Protein AF-A0A0C3DVF9-F1 (afdb_monomer)

Structure (mmCIF, N/CA/C/O backbone):
data_AF-A0A0C3DVF9-F1
#
_entry.id   AF-A0A0C3DVF9-F1
#
loop_
_atom_site.group_PDB
_atom_site.id
_atom_site.type_symbol
_atom_site.label_atom_id
_atom_site.label_alt_id
_atom_site.label_comp_id
_atom_site.label_asym_id
_atom_site.label_entity_id
_atom_site.label_seq_id
_atom_site.pdbx_PDB_ins_code
_atom_site.Cartn_x
_atom_site.Cartn_y
_atom_site.Cartn_z
_atom_site.occupancy
_atom_site.B_iso_or_equiv
_atom_site.auth_seq_id
_atom_site.auth_comp_id
_atom_site.auth_asym_id
_atom_site.auth_atom_id
_atom_site.pdbx_PDB_model_num
ATOM 1 N N . MET A 1 1 ? -16.021 24.536 -6.212 1.00 33.84 1 MET A N 1
ATOM 2 C CA . MET A 1 1 ? -15.155 23.398 -6.591 1.00 33.84 1 MET A CA 1
ATOM 3 C C . MET A 1 1 ? -13.898 23.501 -5.733 1.00 33.84 1 MET A C 1
ATOM 5 O O . MET A 1 1 ? -13.001 24.259 -6.070 1.00 33.84 1 MET A O 1
ATOM 9 N N . HIS A 1 2 ? -13.897 22.897 -4.541 1.00 32.94 2 HIS A N 1
ATOM 10 C CA . HIS A 1 2 ? -12.758 22.992 -3.624 1.00 32.94 2 HIS A CA 1
ATOM 11 C C . HIS A 1 2 ? -11.683 22.007 -4.080 1.00 32.94 2 HIS A C 1
ATOM 13 O O . HIS A 1 2 ? -11.868 20.795 -3.997 1.00 32.94 2 HIS A O 1
ATOM 19 N N . THR A 1 3 ? -10.583 22.532 -4.608 1.00 35.22 3 THR A N 1
ATOM 20 C CA . THR A 1 3 ? -9.353 21.780 -4.831 1.00 35.22 3 THR A CA 1
ATOM 21 C C . THR A 1 3 ? -8.875 21.264 -3.477 1.00 35.22 3 THR A C 1
ATOM 23 O O . THR A 1 3 ? -8.453 22.036 -2.619 1.00 35.22 3 THR A O 1
ATOM 26 N N . LEU A 1 4 ? -8.998 19.953 -3.258 1.00 35.44 4 LEU A N 1
ATOM 27 C CA . LEU A 1 4 ? -8.387 19.276 -2.118 1.00 35.44 4 LEU A CA 1
ATOM 28 C C . LEU A 1 4 ? -6.882 19.538 -2.193 1.00 35.44 4 LEU A C 1
ATOM 30 O O . LEU A 1 4 ? -6.188 18.983 -3.045 1.00 35.44 4 LEU A O 1
ATOM 34 N N . PHE A 1 5 ? -6.405 20.446 -1.344 1.00 34.28 5 PHE A N 1
ATOM 35 C CA . PHE A 1 5 ? -4.991 20.738 -1.180 1.00 34.28 5 PHE A CA 1
ATOM 36 C C . PHE A 1 5 ? -4.302 19.418 -0.852 1.00 34.28 5 PHE A C 1
ATOM 38 O O . PHE A 1 5 ? -4.622 18.803 0.162 1.00 34.28 5 PHE A O 1
ATOM 45 N N . ASN A 1 6 ? -3.435 18.944 -1.748 1.00 41.16 6 ASN A N 1
ATOM 46 C CA . ASN A 1 6 ? -2.710 17.699 -1.558 1.00 41.16 6 ASN A CA 1
ATOM 47 C C . ASN A 1 6 ? -1.816 17.858 -0.311 1.00 41.16 6 ASN A C 1
ATOM 49 O O . ASN A 1 6 ? -0.829 18.590 -0.390 1.00 41.16 6 ASN A O 1
ATOM 53 N N . PRO A 1 7 ? -2.147 17.230 0.835 1.00 36.44 7 PRO A N 1
ATOM 54 C CA . PRO A 1 7 ? -1.471 17.494 2.101 1.00 36.44 7 PRO A CA 1
ATOM 55 C C . PRO A 1 7 ? -0.138 16.742 2.209 1.00 36.44 7 PRO A C 1
ATOM 57 O O . PRO A 1 7 ? 0.520 16.793 3.246 1.00 36.44 7 PRO A O 1
ATOM 60 N N . TRP A 1 8 ? 0.269 16.025 1.156 1.00 43.28 8 TRP A N 1
ATOM 61 C CA . TRP A 1 8 ? 1.577 15.397 1.109 1.00 43.28 8 TRP A CA 1
ATOM 62 C C . TRP A 1 8 ? 2.664 16.481 1.010 1.00 43.28 8 TRP A C 1
ATOM 64 O O . TRP A 1 8 ? 2.536 17.388 0.177 1.00 43.28 8 TRP A O 1
ATOM 74 N N . PRO A 1 9 ? 3.784 16.376 1.761 1.00 36.78 9 PRO A N 1
ATOM 75 C CA . PRO A 1 9 ? 5.008 17.015 1.304 1.00 36.78 9 PRO A CA 1
ATOM 76 C C . PRO A 1 9 ? 5.186 16.528 -0.125 1.00 36.78 9 PRO A C 1
ATOM 78 O O . PRO A 1 9 ? 5.069 15.322 -0.346 1.00 36.78 9 PRO A O 1
ATOM 81 N N . LYS A 1 10 ? 5.363 17.438 -1.094 1.00 46.44 10 LYS A N 1
ATOM 82 C CA . LYS A 1 10 ? 5.686 17.058 -2.474 1.00 46.44 10 LYS A CA 1
ATOM 83 C C . LYS A 1 10 ? 6.816 16.054 -2.348 1.00 46.44 10 LYS A C 1
ATOM 85 O O . LYS A 1 10 ? 7.930 16.454 -2.016 1.00 46.44 10 LYS A O 1
ATOM 90 N N . MET A 1 11 ? 6.509 14.767 -2.489 1.00 43.28 11 MET A N 1
ATOM 91 C CA . MET A 1 11 ? 7.513 13.733 -2.457 1.00 43.28 11 MET A CA 1
ATOM 92 C C . MET A 1 11 ? 8.245 14.024 -3.752 1.00 43.28 11 MET A C 1
ATOM 94 O O . MET A 1 11 ? 7.761 13.712 -4.839 1.00 43.28 11 MET A O 1
ATOM 98 N N . LYS A 1 12 ? 9.309 14.825 -3.642 1.00 53.69 12 LYS A N 1
ATOM 99 C CA . LYS A 1 12 ? 10.295 14.988 -4.687 1.00 53.69 12 LYS A CA 1
ATOM 100 C C . LYS A 1 12 ? 10.855 13.588 -4.777 1.00 53.69 12 LYS A C 1
ATOM 102 O O . LYS A 1 12 ? 11.733 13.235 -3.999 1.00 53.69 12 LYS A O 1
ATOM 107 N N . ILE A 1 13 ? 10.216 12.749 -5.592 1.00 59.66 13 ILE A N 1
ATOM 108 C CA . ILE A 1 13 ? 10.853 11.529 -6.032 1.00 59.66 13 ILE A CA 1
ATOM 109 C C . ILE A 1 13 ? 12.166 12.041 -6.592 1.00 59.66 13 ILE A C 1
ATOM 111 O O . ILE A 1 13 ? 12.159 12.914 -7.465 1.00 59.66 13 ILE A O 1
ATOM 115 N N . ASP A 1 14 ? 13.247 11.650 -5.931 1.00 67.81 14 ASP A N 1
ATOM 116 C CA . ASP A 1 14 ? 14.550 12.204 -6.217 1.00 67.81 14 ASP A CA 1
ATOM 117 C C . ASP A 1 14 ? 14.834 11.921 -7.691 1.00 67.81 14 ASP A C 1
ATOM 119 O O . ASP A 1 14 ? 14.781 10.768 -8.133 1.00 67.81 14 ASP A O 1
ATOM 123 N N . ALA A 1 15 ? 15.008 12.990 -8.467 1.00 67.75 15 ALA A N 1
ATOM 124 C CA . ALA A 1 15 ? 15.222 12.874 -9.899 1.00 67.75 15 ALA A CA 1
ATOM 125 C C . ALA A 1 15 ? 16.471 12.026 -10.173 1.00 67.75 15 ALA A C 1
ATOM 127 O O . ALA A 1 15 ? 16.494 11.285 -11.156 1.00 67.75 15 ALA A O 1
ATOM 128 N N . ASP A 1 16 ? 17.443 12.065 -9.259 1.00 74.25 16 ASP A N 1
ATOM 129 C CA . ASP A 1 16 ? 18.659 11.268 -9.329 1.00 74.25 16 ASP A CA 1
ATOM 130 C C . ASP A 1 16 ? 18.353 9.784 -9.081 1.00 74.25 16 ASP A C 1
ATOM 132 O O . ASP A 1 16 ? 18.758 8.931 -9.867 1.00 74.25 16 ASP A O 1
ATOM 136 N N . LEU A 1 17 ? 17.509 9.458 -8.094 1.00 75.19 17 LEU A N 1
ATOM 137 C CA . LEU A 1 17 ? 17.087 8.075 -7.831 1.00 75.19 17 LEU A CA 1
ATOM 138 C C . LEU A 1 17 ? 16.278 7.471 -8.996 1.00 75.19 17 LEU A C 1
ATOM 140 O O . LEU A 1 17 ? 16.424 6.287 -9.319 1.00 75.19 17 LEU A O 1
ATOM 144 N N . LEU A 1 18 ? 15.420 8.271 -9.642 1.00 75.38 18 LEU A N 1
ATOM 145 C CA . LEU A 1 18 ? 14.694 7.856 -10.849 1.00 75.38 18 LEU A CA 1
ATOM 146 C C . LEU A 1 18 ? 15.644 7.633 -12.022 1.00 75.38 18 LEU A C 1
ATOM 148 O O . LEU A 1 18 ? 15.513 6.634 -12.734 1.00 75.38 18 LEU A O 1
ATOM 152 N N . ALA A 1 19 ? 16.597 8.546 -12.212 1.00 75.00 19 ALA A N 1
ATOM 153 C CA . ALA A 1 19 ? 17.606 8.432 -13.251 1.00 75.00 19 ALA A CA 1
ATOM 154 C C . ALA A 1 19 ? 18.464 7.174 -13.058 1.00 75.00 19 ALA A C 1
ATOM 156 O O . ALA A 1 19 ? 18.667 6.446 -14.026 1.00 75.00 19 ALA A O 1
ATOM 157 N N . ASP A 1 20 ? 18.892 6.873 -11.832 1.00 80.50 20 ASP A N 1
ATOM 158 C CA . ASP A 1 20 ? 19.694 5.690 -11.500 1.00 80.50 20 ASP A CA 1
ATOM 159 C C . ASP A 1 20 ? 18.917 4.383 -11.704 1.00 80.50 20 ASP A C 1
ATOM 161 O O . ASP A 1 20 ? 19.438 3.404 -12.254 1.00 80.50 20 ASP A O 1
ATOM 165 N N . SER A 1 21 ? 17.637 4.372 -11.321 1.00 78.50 21 SER A N 1
ATOM 166 C CA . SER A 1 21 ? 16.751 3.222 -11.532 1.00 78.50 21 SER A CA 1
ATOM 167 C C . SER A 1 21 ? 16.553 2.946 -13.025 1.00 78.50 21 SER A C 1
ATOM 169 O O . SER A 1 21 ? 16.698 1.807 -13.472 1.00 78.50 21 SER A O 1
ATOM 171 N N . LEU A 1 22 ? 16.289 3.990 -13.820 1.0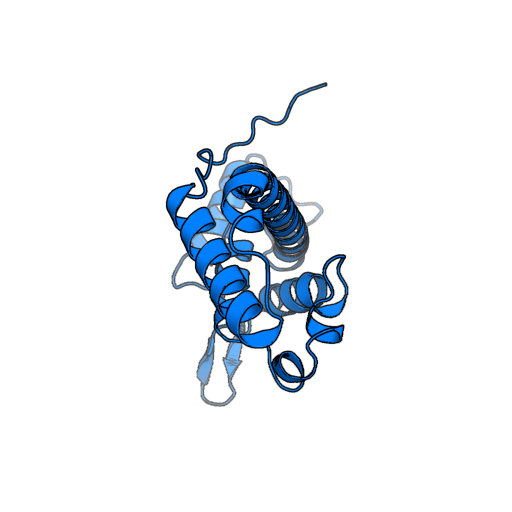0 80.12 22 LEU A N 1
ATOM 172 C CA . LEU A 1 22 ? 16.165 3.867 -15.273 1.00 80.12 22 LEU A CA 1
ATOM 173 C C . LEU A 1 22 ? 17.488 3.479 -15.931 1.00 80.12 22 LEU A C 1
ATOM 175 O O . LEU A 1 22 ? 17.486 2.607 -16.794 1.00 80.12 22 LEU A O 1
ATOM 179 N N . MET A 1 23 ? 18.613 4.058 -15.500 1.00 80.19 23 MET A N 1
ATOM 180 C CA . MET A 1 23 ? 19.946 3.677 -15.972 1.00 80.19 23 MET A CA 1
ATOM 181 C C . MET A 1 23 ? 20.205 2.193 -15.752 1.00 80.19 23 MET A C 1
ATOM 183 O O . MET A 1 23 ? 20.684 1.516 -16.655 1.00 80.19 23 MET A O 1
ATOM 187 N N . THR A 1 24 ? 19.846 1.665 -14.582 1.00 82.00 24 THR A N 1
ATOM 188 C CA . THR A 1 24 ? 20.015 0.242 -14.272 1.00 82.00 24 THR A CA 1
ATOM 189 C C . THR A 1 24 ? 19.214 -0.633 -15.236 1.00 82.00 24 THR A C 1
ATOM 191 O O . THR A 1 24 ? 19.754 -1.589 -15.796 1.00 82.00 24 THR A O 1
ATOM 194 N N . VAL A 1 25 ? 17.944 -0.289 -15.480 1.00 78.75 25 VAL A N 1
ATOM 195 C CA . VAL A 1 25 ? 17.081 -1.021 -16.423 1.00 78.75 25 VAL A CA 1
ATOM 196 C C . VAL A 1 25 ? 17.618 -0.923 -17.850 1.00 78.75 25 VAL A C 1
ATOM 198 O O . VAL A 1 25 ? 17.690 -1.932 -18.548 1.00 78.75 25 VAL A O 1
ATOM 201 N N . VAL A 1 26 ? 18.044 0.265 -18.278 1.00 79.19 26 VAL A N 1
ATOM 202 C CA . VAL A 1 26 ? 18.573 0.514 -19.624 1.00 79.19 26 VAL A CA 1
ATOM 203 C C . VAL A 1 26 ? 19.880 -0.231 -19.837 1.00 79.19 26 VAL A C 1
ATOM 205 O O . VAL A 1 26 ? 20.015 -0.895 -20.852 1.00 79.19 26 VAL A O 1
ATOM 208 N N . VAL A 1 27 ? 20.812 -0.219 -18.881 1.00 79.75 27 VAL A N 1
ATOM 209 C CA . VAL A 1 27 ? 22.064 -0.990 -18.970 1.00 79.75 27 VAL A CA 1
ATOM 210 C C . VAL A 1 27 ? 21.772 -2.484 -19.109 1.00 79.75 27 VAL A C 1
ATOM 212 O O . VAL A 1 27 ? 22.327 -3.134 -19.996 1.00 79.75 27 VAL A O 1
ATOM 215 N N . GLN A 1 28 ? 20.867 -3.028 -18.288 1.00 78.88 28 GLN A N 1
ATOM 216 C CA . GLN A 1 28 ? 20.463 -4.435 -18.381 1.00 78.88 28 GLN A CA 1
ATOM 217 C C . GLN A 1 28 ? 19.796 -4.760 -19.722 1.00 78.88 28 GLN A C 1
ATOM 219 O O . GLN A 1 28 ? 20.019 -5.833 -20.285 1.00 78.88 28 GLN A O 1
ATOM 224 N N . TRP A 1 29 ? 18.988 -3.841 -20.247 1.00 76.50 29 TRP A N 1
ATOM 225 C CA . TRP A 1 29 ? 18.326 -4.002 -21.534 1.00 76.50 29 TRP A CA 1
ATOM 226 C C . TRP A 1 29 ? 19.326 -3.933 -22.688 1.00 76.50 29 TRP A C 1
ATOM 228 O O . TRP A 1 29 ? 19.320 -4.807 -23.550 1.00 76.50 29 TRP A O 1
ATOM 238 N N . THR A 1 30 ? 20.225 -2.951 -22.698 1.00 76.25 30 THR A N 1
ATOM 239 C CA . THR A 1 30 ? 21.259 -2.784 -23.727 1.00 76.25 30 THR A CA 1
ATOM 240 C C . THR A 1 30 ? 22.160 -4.011 -23.805 1.00 76.25 30 THR A C 1
ATOM 242 O O . THR A 1 30 ? 22.441 -4.483 -24.903 1.00 76.25 30 THR A O 1
ATOM 245 N N . GLN A 1 31 ? 22.533 -4.592 -22.658 1.00 77.94 31 GLN A N 1
ATOM 246 C CA . GLN A 1 31 ? 23.301 -5.842 -22.599 1.00 77.94 31 GLN A CA 1
ATOM 247 C C . GLN A 1 31 ? 22.563 -7.042 -23.212 1.00 77.94 31 GLN A C 1
ATOM 249 O O . GLN A 1 31 ? 23.209 -7.968 -23.695 1.00 77.94 31 GLN A O 1
ATOM 254 N N . ARG A 1 32 ? 21.224 -7.048 -23.186 1.00 77.19 32 ARG A N 1
ATOM 255 C CA . ARG A 1 32 ? 20.398 -8.160 -23.685 1.00 77.19 32 ARG A CA 1
ATOM 256 C C . ARG A 1 32 ? 19.908 -7.976 -25.120 1.00 77.19 32 ARG A C 1
ATOM 258 O O . ARG A 1 32 ? 19.758 -8.969 -25.820 1.00 77.19 32 ARG A O 1
ATOM 265 N N . ALA A 1 33 ? 19.621 -6.745 -25.537 1.00 76.44 33 ALA A N 1
ATOM 266 C CA . ALA A 1 33 ? 18.896 -6.456 -26.776 1.00 76.44 33 ALA A CA 1
ATOM 267 C C . ALA A 1 33 ? 19.604 -5.467 -27.720 1.00 76.44 33 ALA A C 1
ATOM 269 O O . ALA A 1 33 ? 19.071 -5.200 -28.791 1.00 76.44 33 ALA A O 1
ATOM 270 N N . GLY A 1 34 ? 20.776 -4.929 -27.354 1.00 71.56 34 GLY A N 1
ATOM 271 C CA . GLY A 1 34 ? 21.587 -4.092 -28.248 1.00 71.56 34 GLY A CA 1
ATOM 272 C C . GLY A 1 34 ? 20.944 -2.749 -28.609 1.00 71.56 34 GLY A C 1
ATOM 273 O O . GLY A 1 34 ? 20.705 -2.472 -29.780 1.00 71.56 34 GLY A O 1
ATOM 274 N N . LEU A 1 35 ? 20.654 -1.912 -27.608 1.00 72.44 35 LEU A N 1
ATOM 275 C CA . LEU A 1 35 ? 20.172 -0.541 -27.828 1.00 72.44 35 LEU A CA 1
ATOM 276 C C . LEU A 1 35 ? 21.282 0.367 -28.378 1.00 72.44 35 LEU A C 1
ATOM 278 O O . LEU A 1 35 ? 22.436 0.273 -27.955 1.00 72.44 35 LEU A O 1
ATOM 282 N N . ASP A 1 36 ? 20.906 1.287 -29.268 1.00 77.06 36 ASP A N 1
ATOM 283 C CA . ASP A 1 36 ? 21.794 2.346 -29.750 1.00 77.06 36 ASP A CA 1
ATOM 284 C C . ASP A 1 36 ? 22.239 3.247 -28.573 1.00 77.06 36 ASP A C 1
ATOM 286 O O . ASP A 1 36 ? 21.381 3.782 -27.857 1.00 77.06 36 ASP A O 1
ATOM 290 N N . PRO A 1 37 ? 23.554 3.450 -28.358 1.00 70.00 37 PRO A N 1
ATOM 291 C CA . PRO A 1 37 ? 24.082 4.293 -27.283 1.00 70.00 37 PRO A CA 1
ATOM 292 C C . PRO A 1 37 ? 23.575 5.744 -27.293 1.00 70.00 37 PRO A C 1
ATOM 294 O O . PRO A 1 37 ? 23.541 6.386 -26.242 1.00 70.00 37 PRO A O 1
ATOM 297 N N . SER A 1 38 ? 23.180 6.267 -28.457 1.00 76.62 38 SER A N 1
ATOM 298 C CA . SER A 1 38 ? 22.667 7.634 -28.626 1.00 76.62 38 SER A CA 1
ATOM 299 C C . SER A 1 38 ? 21.205 7.800 -28.191 1.00 76.62 38 SER A C 1
ATOM 301 O O . SER A 1 38 ? 20.779 8.901 -27.842 1.00 76.62 38 SER A O 1
ATOM 303 N N . TYR A 1 39 ? 20.447 6.703 -28.117 1.00 73.69 39 TYR A N 1
ATOM 304 C CA . TYR A 1 39 ? 19.016 6.731 -27.815 1.00 73.69 39 TYR A CA 1
ATOM 305 C C . TYR A 1 39 ? 18.720 7.165 -26.373 1.00 73.69 39 TYR A C 1
ATOM 307 O O . TYR A 1 39 ? 17.763 7.894 -26.102 1.00 73.69 39 TYR A O 1
ATOM 315 N N . TRP A 1 40 ? 19.554 6.726 -25.428 1.00 73.69 40 TRP A N 1
ATOM 316 C CA . TRP A 1 40 ? 19.350 7.000 -24.010 1.00 73.69 40 TRP A CA 1
ATOM 317 C C . TRP A 1 40 ? 19.511 8.490 -23.646 1.00 73.69 40 TRP A C 1
ATOM 319 O O . TRP A 1 40 ? 18.568 9.045 -23.077 1.00 73.69 40 TRP A O 1
ATOM 329 N N . PRO A 1 41 ? 20.624 9.179 -23.981 1.00 77.56 41 PRO A N 1
ATOM 330 C CA . PRO A 1 41 ? 20.787 10.600 -23.670 1.00 77.56 41 PRO A CA 1
ATOM 331 C C . PRO A 1 41 ? 19.661 11.478 -24.229 1.00 77.56 41 PRO A C 1
ATOM 333 O O . PRO A 1 41 ? 19.199 12.388 -23.543 1.00 77.56 41 PRO A O 1
ATOM 336 N N . GLU A 1 42 ? 19.182 11.181 -25.440 1.00 82.06 42 GLU A N 1
ATOM 337 C CA . GLU A 1 42 ? 18.134 11.962 -26.105 1.00 82.06 42 GLU A CA 1
ATOM 338 C C . GLU A 1 42 ? 16.750 11.786 -25.470 1.00 82.06 42 GLU A C 1
ATOM 340 O O . GLU A 1 42 ? 15.964 12.734 -25.411 1.00 82.06 42 GLU A O 1
ATOM 345 N N . LYS A 1 43 ? 16.422 10.573 -25.007 1.00 82.62 43 LYS A N 1
ATOM 346 C CA . LYS A 1 43 ? 15.090 10.248 -24.468 1.00 82.62 43 LYS A CA 1
ATOM 347 C C . LYS A 1 43 ? 15.019 10.254 -22.945 1.00 82.62 43 LYS A C 1
ATOM 349 O O . LYS A 1 43 ? 13.909 10.197 -22.412 1.00 82.62 43 LYS A O 1
ATOM 354 N N . LYS A 1 44 ? 16.155 10.394 -22.250 1.00 81.88 44 LYS A N 1
ATOM 355 C CA . LYS A 1 44 ? 16.267 10.340 -20.783 1.00 81.88 44 LYS A CA 1
ATOM 356 C C . LYS A 1 44 ? 15.176 11.145 -20.076 1.00 81.88 44 LYS A C 1
ATOM 358 O O . LYS A 1 44 ? 14.459 10.597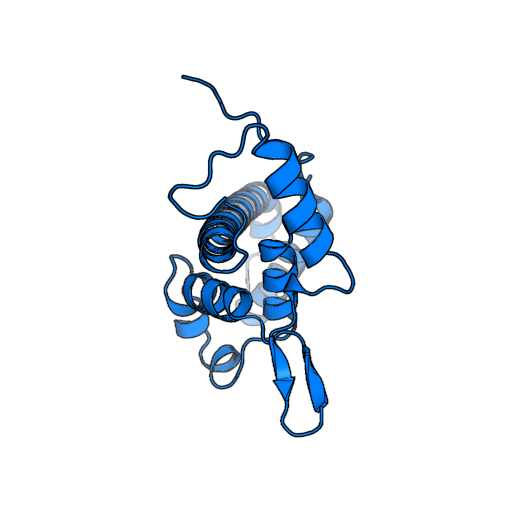 -19.246 1.00 81.88 44 LYS A O 1
ATOM 363 N N . ASN A 1 45 ? 15.010 12.423 -20.420 1.00 81.81 45 ASN A N 1
ATOM 364 C CA . ASN A 1 45 ? 14.040 13.295 -19.745 1.00 81.81 45 ASN A CA 1
ATOM 365 C C . ASN A 1 45 ? 12.588 12.843 -19.950 1.00 81.81 45 ASN A C 1
ATOM 367 O O . ASN A 1 45 ? 11.820 12.824 -18.992 1.00 81.81 45 ASN A O 1
ATOM 371 N N . GLY A 1 46 ? 12.228 12.422 -21.165 1.00 84.56 46 GLY A N 1
ATOM 372 C CA . GLY A 1 46 ? 10.890 11.898 -21.450 1.00 84.56 46 GLY A CA 1
ATOM 373 C C . GLY A 1 46 ? 10.615 10.580 -20.723 1.00 84.56 46 GLY A C 1
ATOM 374 O O . GLY A 1 46 ? 9.541 10.403 -20.159 1.00 84.56 46 GLY A O 1
ATOM 375 N N . MET A 1 47 ? 11.600 9.680 -20.660 1.00 83.50 47 MET A N 1
ATOM 376 C CA . MET A 1 47 ? 11.487 8.421 -19.913 1.00 83.50 47 MET A CA 1
ATOM 377 C C . MET A 1 47 ? 11.366 8.652 -18.403 1.00 83.50 47 MET A C 1
ATOM 379 O O . MET A 1 47 ? 10.542 8.013 -17.754 1.00 83.50 47 MET A O 1
ATOM 383 N N . MET A 1 48 ? 12.144 9.589 -17.848 1.00 81.62 48 MET A N 1
ATOM 384 C CA . MET A 1 48 ? 12.026 9.993 -16.443 1.00 81.62 48 MET A CA 1
ATOM 385 C C . MET A 1 48 ? 10.639 10.554 -16.137 1.00 81.62 48 MET A C 1
ATOM 387 O O . MET A 1 48 ? 10.054 10.191 -15.120 1.00 81.62 48 MET A O 1
ATOM 391 N N . GLN A 1 49 ? 10.099 11.399 -17.019 1.00 83.00 49 GLN A N 1
ATOM 392 C CA . GLN A 1 49 ? 8.756 11.945 -16.856 1.00 83.00 49 GLN A CA 1
ATOM 393 C C . GLN A 1 49 ? 7.690 10.843 -16.880 1.00 83.00 49 GLN A C 1
ATOM 395 O O . GLN A 1 49 ? 6.866 10.788 -15.971 1.00 83.00 49 GLN A O 1
ATOM 400 N N . LEU A 1 50 ? 7.739 9.934 -17.857 1.00 85.88 50 LEU A N 1
ATOM 401 C CA . LEU A 1 50 ? 6.794 8.817 -17.946 1.00 85.88 50 LEU A CA 1
ATOM 402 C C . LEU A 1 50 ? 6.852 7.916 -16.708 1.00 85.88 50 LEU A C 1
ATOM 404 O O . LEU A 1 50 ? 5.812 7.559 -16.159 1.00 85.88 50 LEU A O 1
ATOM 408 N N . LEU A 1 51 ? 8.055 7.585 -16.228 1.00 83.88 51 LEU A N 1
ATOM 409 C CA . LEU A 1 51 ? 8.214 6.786 -15.014 1.00 83.88 51 LEU A CA 1
ATOM 410 C C . LEU A 1 51 ? 7.668 7.520 -13.782 1.00 83.88 51 LEU A C 1
ATOM 412 O O . LEU A 1 51 ? 7.014 6.911 -12.939 1.00 83.88 51 LEU A O 1
ATOM 416 N N . TYR A 1 52 ? 7.917 8.825 -13.669 1.00 83.38 52 TYR A N 1
ATOM 417 C CA . TYR A 1 52 ? 7.383 9.638 -12.579 1.00 83.38 52 TYR A CA 1
ATOM 418 C C . TYR A 1 52 ? 5.848 9.665 -12.583 1.00 83.38 52 TYR A C 1
ATOM 420 O O . TYR A 1 52 ? 5.222 9.508 -11.531 1.00 83.38 52 TYR A O 1
ATOM 428 N N . GLU A 1 53 ? 5.239 9.860 -13.752 1.00 86.75 53 GLU A N 1
ATOM 429 C CA . GLU A 1 53 ? 3.785 9.887 -13.927 1.00 86.75 53 GLU A CA 1
ATOM 430 C C . GLU A 1 53 ? 3.152 8.525 -13.610 1.00 86.75 53 GLU A C 1
ATOM 432 O O . GLU A 1 53 ? 2.153 8.468 -12.882 1.00 86.75 53 GLU A O 1
ATOM 437 N N . ASP A 1 54 ? 3.759 7.427 -14.068 1.00 86.44 54 ASP A N 1
ATOM 438 C CA . ASP A 1 54 ? 3.284 6.077 -13.760 1.00 86.44 54 ASP A CA 1
ATOM 439 C C . ASP A 1 54 ? 3.424 5.754 -12.266 1.00 86.44 54 ASP A C 1
ATOM 441 O O . ASP A 1 54 ? 2.449 5.357 -11.635 1.00 86.44 54 ASP A O 1
ATOM 445 N N . LEU A 1 55 ? 4.574 6.033 -11.638 1.00 85.50 55 LEU A N 1
ATOM 446 C CA . LEU A 1 55 ? 4.759 5.835 -10.191 1.00 85.50 55 LEU A CA 1
ATOM 447 C C . LEU A 1 55 ? 3.790 6.683 -9.356 1.00 85.50 55 LEU A C 1
ATOM 449 O O . LEU A 1 55 ? 3.290 6.232 -8.322 1.00 85.50 55 LEU A O 1
ATOM 453 N N . SER A 1 56 ? 3.498 7.906 -9.801 1.00 85.25 56 SER A N 1
ATOM 454 C CA . SER A 1 56 ? 2.520 8.786 -9.153 1.00 85.25 56 SER A CA 1
ATOM 455 C C . SER A 1 56 ? 1.099 8.224 -9.253 1.00 85.25 56 SER A C 1
ATOM 457 O O . SER A 1 56 ? 0.331 8.280 -8.282 1.00 85.25 56 SER A O 1
ATOM 459 N N . THR A 1 57 ? 0.756 7.649 -10.406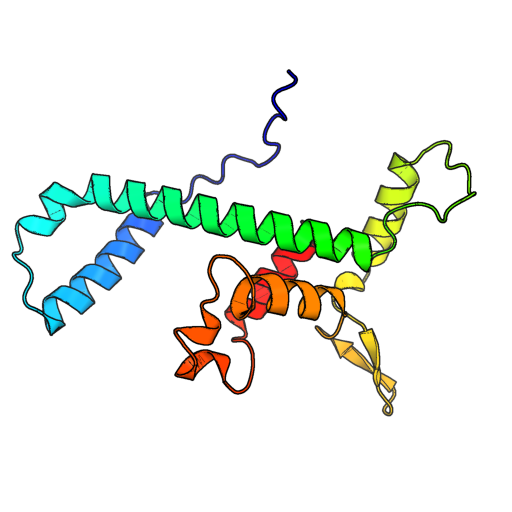 1.00 88.50 57 THR A N 1
ATOM 460 C CA . THR A 1 57 ? -0.525 6.973 -10.643 1.00 88.50 57 THR A CA 1
ATOM 461 C C . THR A 1 57 ? -0.628 5.710 -9.793 1.00 88.50 57 THR A C 1
ATOM 463 O O . THR A 1 57 ? -1.590 5.553 -9.040 1.00 88.50 57 THR A O 1
ATOM 466 N N . TRP A 1 58 ? 0.412 4.878 -9.807 1.00 89.94 58 TRP A N 1
ATOM 467 C CA . TRP A 1 58 ? 0.540 3.666 -9.006 1.00 89.94 58 TRP A CA 1
ATOM 468 C C . TRP A 1 58 ? 0.338 3.946 -7.518 1.00 89.94 58 TRP A C 1
ATOM 470 O O . TRP A 1 58 ? -0.488 3.311 -6.859 1.00 89.94 58 TRP A O 1
ATOM 480 N N . HIS A 1 59 ? 1.023 4.963 -6.993 1.00 88.94 59 HIS A N 1
ATOM 481 C CA . HIS A 1 59 ? 0.897 5.362 -5.596 1.00 88.94 59 HIS A CA 1
ATOM 482 C C . HIS A 1 59 ? -0.515 5.870 -5.262 1.00 88.94 59 HIS A C 1
ATOM 484 O O . HIS A 1 59 ? -1.054 5.572 -4.194 1.00 88.94 59 HIS A O 1
ATOM 490 N N . SER A 1 60 ? -1.142 6.619 -6.173 1.00 90.31 60 SER A N 1
ATOM 491 C CA . SER A 1 60 ? -2.504 7.128 -5.983 1.00 90.31 60 SER A CA 1
ATOM 492 C C . SER A 1 60 ? -3.542 6.005 -5.947 1.00 90.31 60 SER A C 1
ATOM 494 O O . SER A 1 60 ? -4.425 6.019 -5.089 1.00 90.31 60 SER A O 1
ATOM 496 N N . GLU A 1 61 ? -3.424 5.011 -6.827 1.00 91.44 61 GLU A N 1
ATOM 497 C CA . GLU A 1 61 ? -4.291 3.829 -6.827 1.00 91.44 61 GLU A CA 1
ATOM 498 C C . GLU A 1 61 ? -4.088 2.976 -5.568 1.00 91.44 61 GLU A C 1
ATOM 500 O O . GLU A 1 61 ? -5.064 2.555 -4.939 1.00 91.44 61 GLU A O 1
ATOM 505 N N . LEU A 1 62 ? -2.840 2.811 -5.116 1.00 92.62 62 LEU A N 1
ATOM 506 C CA . LEU A 1 62 ? -2.546 2.130 -3.857 1.00 92.62 62 LEU A CA 1
ATOM 507 C C . LEU A 1 62 ? -3.208 2.839 -2.673 1.00 92.62 62 LEU A C 1
ATOM 509 O O . LEU A 1 62 ? -3.858 2.201 -1.845 1.00 92.62 62 LEU A O 1
ATOM 513 N N . LYS A 1 63 ? -3.093 4.169 -2.609 1.00 91.94 63 LYS A N 1
ATOM 514 C CA . LYS A 1 63 ? -3.726 4.970 -1.557 1.00 91.94 63 LYS A CA 1
ATOM 515 C C . LYS A 1 63 ? -5.246 4.798 -1.563 1.00 91.94 63 LYS A C 1
ATOM 517 O O . LYS A 1 63 ? -5.839 4.634 -0.501 1.00 91.94 63 LYS A O 1
ATOM 522 N N . LYS A 1 64 ? -5.889 4.802 -2.736 1.00 92.31 64 LYS A N 1
ATOM 523 C CA . LYS A 1 64 ? -7.341 4.570 -2.848 1.00 92.31 64 LYS A CA 1
ATOM 524 C C . LYS A 1 64 ? -7.735 3.199 -2.290 1.00 92.31 64 LYS A C 1
ATOM 526 O O . LYS A 1 64 ? -8.684 3.115 -1.507 1.00 92.31 64 LYS A O 1
ATOM 531 N N . ALA A 1 65 ? -6.993 2.146 -2.638 1.00 92.69 65 ALA A N 1
ATOM 532 C CA . ALA A 1 65 ? -7.229 0.801 -2.115 1.00 92.69 65 ALA A CA 1
ATOM 533 C C . ALA A 1 65 ? -7.025 0.732 -0.590 1.00 92.69 65 ALA A C 1
ATOM 535 O O . ALA A 1 65 ? -7.858 0.163 0.122 1.00 92.69 65 ALA A O 1
ATOM 536 N N . ALA A 1 66 ? -5.962 1.363 -0.082 1.00 93.06 66 ALA A N 1
ATOM 537 C CA . ALA A 1 66 ? -5.667 1.443 1.344 1.00 93.06 66 ALA A CA 1
ATOM 538 C C . ALA A 1 66 ? -6.774 2.155 2.126 1.00 93.06 66 ALA A C 1
ATOM 540 O O . ALA A 1 66 ? -7.287 1.576 3.078 1.00 93.06 66 ALA A O 1
ATOM 541 N N . ILE A 1 67 ? -7.214 3.336 1.674 1.00 91.56 67 ILE A N 1
ATOM 542 C CA . ILE A 1 67 ? -8.303 4.111 2.293 1.00 91.56 67 ILE A CA 1
ATOM 543 C C . ILE A 1 67 ? -9.610 3.312 2.328 1.00 91.56 67 ILE A C 1
ATOM 545 O O . ILE A 1 67 ? -10.299 3.269 3.347 1.00 91.56 67 ILE A O 1
ATOM 549 N N . SER A 1 68 ? -9.967 2.658 1.219 1.00 91.31 68 SER A N 1
ATOM 550 C CA . SER A 1 68 ? -11.164 1.811 1.168 1.00 91.31 68 SER A CA 1
ATOM 551 C C . SER A 1 68 ? -11.115 0.710 2.232 1.00 91.31 68 SER A C 1
ATOM 553 O O . SER A 1 68 ? -12.103 0.468 2.927 1.00 91.31 68 SER A O 1
ATOM 555 N N . SER A 1 69 ? -9.957 0.073 2.383 1.00 92.56 69 SER A N 1
ATOM 556 C CA . SER A 1 69 ? -9.771 -1.058 3.292 1.00 92.56 69 SER A CA 1
ATOM 557 C C . SER A 1 69 ? -9.683 -0.607 4.753 1.00 92.56 69 SER A C 1
ATOM 559 O O . SER A 1 69 ? -10.291 -1.217 5.629 1.00 92.56 69 SER A O 1
ATOM 561 N N . THR A 1 70 ? -8.991 0.497 5.046 1.00 91.19 70 THR A N 1
ATOM 562 C CA . THR A 1 70 ? -8.900 1.047 6.406 1.00 91.19 70 THR A CA 1
ATOM 563 C C . THR A 1 70 ? -10.271 1.443 6.940 1.00 91.19 70 THR A C 1
ATOM 565 O O . THR A 1 70 ? -10.607 1.095 8.071 1.00 91.19 70 THR A O 1
ATOM 568 N N . HIS A 1 71 ? -11.115 2.078 6.123 1.00 87.25 71 HIS A N 1
ATOM 569 C CA . HIS A 1 71 ? -12.490 2.388 6.518 1.00 87.25 71 HIS A CA 1
ATOM 570 C C . HIS A 1 71 ? -13.336 1.146 6.804 1.00 87.25 71 HIS A C 1
ATOM 572 O O . HIS A 1 71 ? -14.196 1.199 7.682 1.00 87.25 71 HIS A O 1
ATOM 578 N N . LEU A 1 72 ? -13.095 0.048 6.086 1.00 90.31 72 LEU A N 1
ATOM 579 C CA . LEU A 1 72 ? -13.844 -1.192 6.257 1.00 90.31 72 LEU A CA 1
ATOM 580 C C . LEU A 1 72 ? -13.460 -1.927 7.548 1.00 90.31 72 LEU A C 1
ATOM 582 O O . LEU A 1 72 ? -14.337 -2.428 8.249 1.00 90.31 72 LEU A O 1
ATOM 586 N N . PHE A 1 73 ? -12.168 -1.979 7.882 1.00 92.19 73 PHE A N 1
ATOM 587 C CA . PHE A 1 73 ? -11.679 -2.860 8.948 1.00 92.19 73 PHE A CA 1
ATOM 588 C C . PHE A 1 73 ? -11.296 -2.153 10.254 1.00 92.19 73 PHE A C 1
ATOM 590 O O . PHE A 1 73 ? -11.436 -2.751 11.316 1.00 92.19 73 PHE A O 1
ATOM 597 N N . TYR A 1 74 ? -10.859 -0.890 10.225 1.00 89.88 74 TYR A N 1
ATOM 598 C CA . TYR A 1 74 ? -10.316 -0.215 11.416 1.00 89.88 74 TYR A CA 1
ATOM 599 C C . TYR A 1 74 ? -11.338 0.565 12.250 1.00 89.88 74 TYR A C 1
ATOM 601 O O . TYR A 1 74 ? -10.954 1.261 13.185 1.00 89.88 74 TYR A O 1
ATOM 609 N N . ARG A 1 75 ? -12.639 0.459 11.939 1.00 84.62 75 ARG A N 1
ATOM 610 C CA . ARG A 1 75 ? -13.733 1.117 12.687 1.00 84.62 75 ARG A CA 1
ATOM 611 C C . ARG A 1 75 ? -13.439 2.592 13.009 1.00 84.62 75 ARG A C 1
ATOM 613 O O . ARG A 1 75 ? -13.712 3.077 14.099 1.00 84.62 75 ARG A O 1
ATOM 620 N N . LEU A 1 76 ? -12.910 3.323 12.029 1.00 86.19 76 LEU A N 1
ATOM 621 C CA . LEU A 1 76 ? -12.550 4.742 12.161 1.00 86.19 76 LEU A CA 1
ATOM 622 C C . LEU A 1 76 ? -13.769 5.680 12.146 1.00 86.19 76 LEU A C 1
ATOM 624 O O . LEU A 1 76 ? -13.621 6.890 12.036 1.00 86.19 76 LEU A O 1
ATOM 628 N N . LYS A 1 77 ? -14.986 5.137 12.202 1.00 82.88 77 LYS A N 1
ATOM 629 C CA . LYS A 1 77 ? -16.230 5.901 12.273 1.00 82.88 77 LYS A CA 1
ATOM 630 C C . LYS A 1 77 ? -17.060 5.404 13.457 1.00 82.88 77 LYS A C 1
ATOM 632 O O . LYS A 1 77 ? -17.010 4.204 13.744 1.00 82.88 77 LYS A O 1
ATOM 637 N N . PRO A 1 78 ? -17.831 6.289 14.109 1.00 79.69 78 PRO A N 1
ATOM 638 C CA . PRO A 1 78 ? -18.794 5.884 15.124 1.00 79.69 78 PRO A CA 1
ATOM 639 C C . PRO A 1 78 ? -19.774 4.853 14.559 1.00 79.69 78 PRO A C 1
ATOM 641 O O . PRO A 1 78 ? -20.091 4.870 13.365 1.00 79.69 78 PRO A O 1
ATOM 644 N N . ALA A 1 79 ? -20.261 3.955 15.415 1.00 79.81 79 ALA A N 1
ATOM 645 C CA . ALA A 1 79 ? -21.302 3.021 15.011 1.00 79.81 79 ALA A CA 1
ATOM 646 C C . ALA A 1 79 ? -22.586 3.785 14.622 1.00 79.81 79 ALA A C 1
ATOM 648 O O . ALA A 1 79 ? -22.853 4.856 15.180 1.00 79.81 79 ALA A O 1
ATOM 649 N N . PRO A 1 80 ? -23.396 3.253 13.688 1.00 78.06 80 PRO A N 1
ATOM 650 C CA . PRO A 1 80 ? -24.665 3.871 13.318 1.00 78.06 80 PRO A CA 1
ATOM 651 C C . PRO A 1 80 ? -25.537 4.121 14.556 1.00 78.06 80 PRO A C 1
ATOM 653 O O . PRO A 1 80 ? -25.731 3.216 15.364 1.00 78.06 80 PRO A O 1
ATOM 656 N N . GLY A 1 81 ? -26.052 5.344 14.705 1.00 76.31 81 GLY A N 1
ATOM 657 C CA . GLY A 1 81 ? -26.902 5.736 15.837 1.00 76.31 81 GLY A CA 1
ATOM 658 C C . GLY A 1 81 ? -26.162 6.281 17.064 1.00 76.31 81 GLY A C 1
ATOM 659 O O . GLY A 1 81 ? -26.818 6.723 18.001 1.00 76.31 81 GLY A O 1
ATOM 660 N N . ILE A 1 82 ? -24.824 6.304 17.065 1.00 76.62 82 ILE A N 1
ATOM 661 C CA . ILE A 1 82 ? -24.045 7.019 18.083 1.00 76.62 82 ILE A CA 1
ATOM 662 C C . ILE A 1 82 ? -23.787 8.438 17.581 1.00 76.62 82 ILE A C 1
ATOM 664 O O . ILE A 1 82 ? -23.025 8.637 16.632 1.00 76.62 82 ILE A O 1
ATOM 668 N N . GLU A 1 83 ? -24.397 9.432 18.227 1.00 77.06 83 GLU A N 1
ATOM 669 C CA . GLU A 1 83 ? -23.994 10.822 18.030 1.00 77.06 83 GLU A CA 1
ATOM 670 C C . GLU A 1 83 ? -22.560 10.996 18.532 1.00 77.06 83 GLU A C 1
ATOM 672 O O . GLU A 1 83 ? -22.232 10.688 19.678 1.00 77.06 83 GLU A O 1
ATOM 677 N N . CYS A 1 84 ? -21.686 11.462 17.646 1.00 75.69 84 CYS A N 1
ATOM 678 C CA . CYS A 1 84 ? -20.306 11.775 17.971 1.00 75.69 84 CYS A CA 1
ATOM 679 C C . CYS A 1 84 ? -20.121 13.286 17.805 1.00 75.69 84 CYS A C 1
ATOM 681 O O . CYS A 1 84 ? -19.883 13.741 16.682 1.00 75.69 84 CYS A O 1
ATOM 683 N N . PRO A 1 85 ? -20.253 14.065 18.898 1.00 74.56 85 PRO A N 1
ATOM 684 C CA . PRO A 1 85 ? -20.133 15.522 18.854 1.00 74.56 85 PRO A CA 1
ATOM 685 C C . PRO A 1 85 ? -18.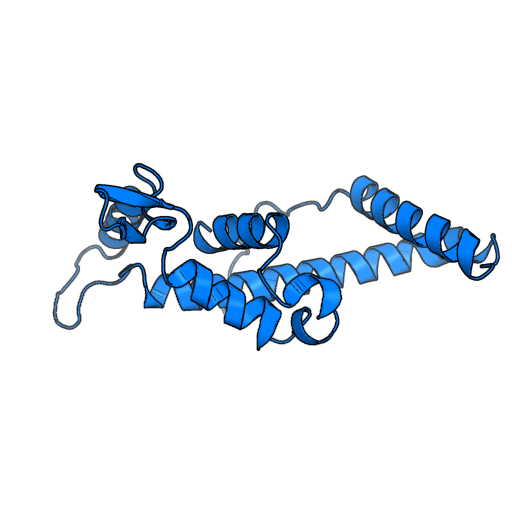769 15.971 18.323 1.00 74.56 85 PRO A C 1
ATOM 687 O O . PRO A 1 85 ? -18.663 17.020 17.697 1.00 74.56 85 PRO A O 1
ATOM 690 N N . ASP A 1 86 ? -17.742 15.142 18.537 1.00 86.06 86 ASP A N 1
ATOM 691 C CA . ASP A 1 86 ? -16.380 15.364 18.068 1.00 86.06 86 ASP A CA 1
ATOM 692 C C . ASP A 1 86 ? -15.846 14.141 17.304 1.00 86.06 86 ASP A C 1
ATOM 694 O O . ASP A 1 86 ? -15.113 13.289 17.818 1.00 86.06 86 ASP A O 1
ATOM 698 N N . CYS A 1 87 ? -16.235 14.056 16.030 1.00 82.94 87 CYS A N 1
ATOM 699 C CA . CYS A 1 87 ? -15.753 13.027 15.110 1.00 82.94 87 CYS A CA 1
ATOM 700 C C . CYS A 1 87 ? -14.225 13.058 14.931 1.00 82.94 87 CYS A C 1
ATOM 702 O O . CYS A 1 87 ? -13.626 12.022 14.640 1.00 82.94 87 CYS A O 1
ATOM 704 N N . VAL A 1 88 ? -13.584 14.222 15.097 1.00 85.31 88 VAL A N 1
ATOM 705 C CA . VAL A 1 88 ? -12.132 14.364 14.935 1.00 85.31 88 VAL A CA 1
ATOM 706 C C . VAL A 1 88 ? -11.417 13.676 16.092 1.00 85.31 88 VAL A C 1
ATOM 708 O O . VAL A 1 88 ? -10.559 12.825 15.847 1.00 85.31 88 VAL A O 1
ATOM 711 N N . ALA A 1 89 ? -11.818 13.961 17.333 1.00 87.56 89 ALA A N 1
ATOM 712 C CA . ALA A 1 89 ? -11.265 13.303 18.513 1.00 87.56 89 ALA A CA 1
ATOM 713 C C . ALA A 1 89 ? -11.490 11.782 18.480 1.00 87.56 89 ALA A C 1
ATOM 715 O O . ALA A 1 89 ? -10.592 11.013 18.825 1.00 87.56 89 ALA A O 1
ATOM 716 N N . PHE A 1 90 ? -12.652 11.321 17.998 1.00 88.06 90 PHE A N 1
ATOM 717 C CA . PHE A 1 90 ? -12.919 9.889 17.833 1.00 88.06 90 PHE A CA 1
ATOM 718 C C . PHE A 1 90 ? -11.919 9.219 16.883 1.00 88.06 90 PHE A C 1
ATOM 720 O O . PHE A 1 90 ? -11.305 8.211 17.239 1.00 88.06 90 PHE A O 1
ATOM 727 N N . VAL A 1 91 ? -11.720 9.790 15.689 1.00 87.50 91 VAL A N 1
ATOM 728 C CA . VAL A 1 91 ? -10.768 9.263 14.700 1.00 87.50 91 VAL A CA 1
ATOM 729 C C . VAL A 1 91 ? -9.347 9.292 15.253 1.00 87.50 91 VAL A C 1
ATOM 731 O O . VAL A 1 91 ? -8.618 8.312 15.098 1.00 87.50 91 VAL A O 1
ATOM 734 N N . GLN A 1 92 ? -8.949 10.374 15.924 1.00 89.06 92 GLN A N 1
ATOM 735 C CA . GLN A 1 92 ? -7.621 10.496 16.531 1.00 89.06 92 GLN A CA 1
ATOM 736 C C . GLN A 1 92 ? -7.386 9.431 17.604 1.00 89.06 92 GLN A C 1
ATOM 738 O O . GLN A 1 92 ? -6.336 8.787 17.601 1.00 89.06 92 GLN A O 1
ATOM 743 N N . ASN A 1 93 ? -8.368 9.183 18.471 1.00 89.38 93 ASN A N 1
ATOM 744 C CA . ASN A 1 93 ? -8.278 8.163 19.513 1.00 89.38 93 ASN A CA 1
ATOM 745 C C . ASN A 1 93 ? -8.220 6.750 18.922 1.00 89.38 93 ASN A C 1
ATOM 747 O O . ASN A 1 93 ? -7.349 5.965 19.296 1.00 89.38 93 ASN A O 1
ATOM 751 N N . ALA A 1 94 ? -9.092 6.438 17.957 1.00 89.00 94 ALA A N 1
ATOM 752 C CA . ALA A 1 94 ? -9.083 5.150 17.265 1.00 89.00 94 ALA A CA 1
ATOM 753 C C . ALA A 1 94 ? -7.751 4.913 16.537 1.00 89.00 94 ALA A C 1
ATOM 755 O O . ALA A 1 94 ? -7.153 3.844 16.650 1.00 89.00 94 ALA A O 1
ATOM 756 N N . THR A 1 95 ? -7.238 5.937 15.853 1.00 89.12 95 THR A N 1
ATOM 757 C CA . THR A 1 95 ? -5.940 5.882 15.171 1.00 89.12 95 THR A CA 1
ATOM 758 C C . THR A 1 95 ? -4.806 5.687 16.174 1.00 89.12 95 THR A C 1
ATOM 760 O O . THR A 1 95 ? -3.969 4.812 15.989 1.00 89.12 95 THR A O 1
ATOM 763 N N . THR A 1 96 ? -4.799 6.428 17.284 1.00 91.31 96 THR A N 1
ATOM 764 C CA . THR A 1 96 ? -3.782 6.292 18.340 1.00 91.31 96 THR A CA 1
ATOM 765 C C . THR A 1 96 ? -3.780 4.887 18.938 1.00 91.31 96 THR A C 1
ATOM 767 O O . THR A 1 96 ? -2.714 4.298 19.125 1.00 91.31 96 THR A O 1
ATOM 770 N N . ALA A 1 97 ? -4.959 4.307 19.176 1.00 90.62 97 ALA A N 1
ATOM 771 C CA . ALA A 1 97 ? -5.080 2.928 19.636 1.00 90.62 97 ALA A CA 1
ATOM 772 C C . ALA A 1 97 ? -4.482 1.943 18.619 1.00 90.62 97 ALA A C 1
ATOM 774 O O . ALA A 1 97 ? -3.711 1.068 18.997 1.00 90.62 97 ALA A O 1
ATOM 775 N N . LEU A 1 98 ? -4.758 2.124 17.325 1.00 91.31 98 LEU A N 1
ATOM 776 C CA . LEU A 1 98 ? -4.210 1.279 16.260 1.00 91.31 98 LEU A CA 1
ATOM 777 C C . LEU A 1 98 ? -2.689 1.401 16.110 1.00 91.31 98 LEU A C 1
ATOM 779 O O . LEU A 1 98 ? -2.013 0.404 15.851 1.00 91.31 98 LEU A O 1
ATOM 783 N N . LEU A 1 99 ? -2.146 2.607 16.280 1.00 91.00 99 LEU A N 1
ATOM 784 C CA . LEU A 1 99 ? -0.707 2.873 16.241 1.00 91.00 99 LEU A CA 1
ATOM 785 C C . LEU A 1 99 ? 0.017 2.273 17.447 1.00 91.00 99 LEU A C 1
ATOM 787 O O . LEU A 1 99 ? 1.150 1.795 17.327 1.00 91.00 99 LEU A O 1
ATOM 791 N N . THR A 1 100 ? -0.644 2.261 18.603 1.00 91.81 100 THR A N 1
ATOM 792 C CA . THR A 1 100 ? -0.094 1.705 19.836 1.00 91.81 100 THR A CA 1
ATOM 793 C C . THR A 1 100 ? 0.231 0.230 19.630 1.00 91.81 100 THR A C 1
ATOM 795 O O . THR A 1 100 ? -0.616 -0.568 19.242 1.00 91.81 100 THR A O 1
ATOM 798 N N . GLN A 1 101 ? 1.501 -0.131 19.841 1.00 85.38 101 GLN A N 1
ATOM 799 C CA . GLN A 1 101 ? 2.032 -1.477 19.595 1.00 85.38 101 GLN A CA 1
ATOM 800 C C . GLN A 1 101 ? 1.792 -2.017 18.172 1.00 85.38 101 GLN A C 1
ATOM 802 O O . GLN A 1 101 ? 1.841 -3.227 17.964 1.00 85.38 101 GLN A O 1
ATOM 807 N N . SER A 1 102 ? 1.555 -1.153 17.178 1.00 90.44 102 SER A N 1
ATOM 808 C CA . SER A 1 102 ? 1.270 -1.575 15.799 1.00 90.44 102 SER A CA 1
ATOM 809 C C . SER A 1 102 ? 0.078 -2.539 15.687 1.00 90.44 102 SER A C 1
ATOM 811 O O . SER A 1 102 ? 0.121 -3.501 14.916 1.00 90.44 102 SER A O 1
ATOM 813 N N . LEU A 1 103 ? -0.992 -2.304 16.457 1.00 90.88 103 LEU A N 1
ATOM 814 C CA . LEU A 1 103 ? -2.220 -3.106 16.398 1.00 90.88 103 LEU A CA 1
ATOM 815 C C . LEU A 1 103 ? -2.835 -3.144 14.995 1.00 90.88 103 LEU A C 1
ATOM 817 O O . LEU A 1 103 ? -3.400 -4.166 14.619 1.00 90.88 103 LEU A O 1
ATOM 821 N N . PHE A 1 104 ? -2.630 -2.104 14.184 1.00 91.31 104 PHE A N 1
ATOM 822 C CA . PHE A 1 104 ? -3.038 -2.097 12.776 1.00 91.31 104 PHE A CA 1
ATOM 823 C C . PHE A 1 104 ? -2.419 -3.234 11.934 1.00 91.31 104 PHE A C 1
ATOM 825 O O . PHE A 1 104 ? -2.935 -3.577 10.880 1.00 91.31 104 PHE A O 1
ATOM 832 N N . LEU A 1 105 ? -1.325 -3.859 12.378 1.00 93.06 105 LEU A N 1
ATOM 833 C CA . LEU A 1 105 ? -0.702 -4.982 11.667 1.00 93.06 105 LEU A CA 1
ATOM 834 C C . LEU A 1 105 ? -1.177 -6.349 12.165 1.00 93.0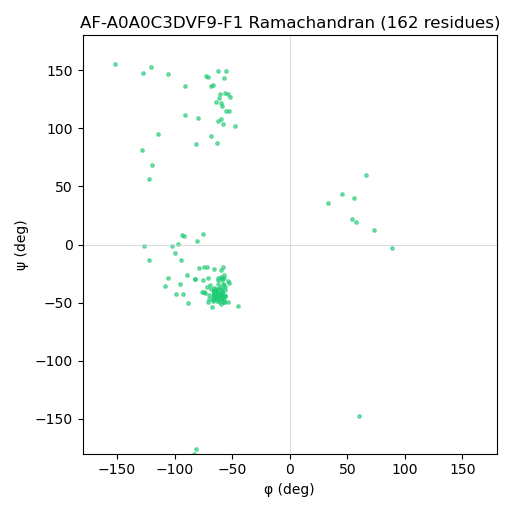6 105 LEU A C 1
ATOM 836 O O . LEU A 1 105 ? -0.890 -7.361 11.528 1.00 93.06 105 LEU A O 1
ATOM 840 N N . ARG A 1 106 ? -1.847 -6.419 13.315 1.00 93.00 106 ARG A N 1
ATOM 841 C CA . ARG A 1 106 ? -2.046 -7.666 14.063 1.00 93.00 106 ARG A CA 1
ATOM 842 C C . ARG A 1 106 ? -3.470 -8.181 13.927 1.00 93.00 106 ARG A C 1
ATOM 844 O O . ARG A 1 106 ? -4.403 -7.394 13.911 1.00 93.00 106 ARG A O 1
ATOM 851 N N . ASP A 1 107 ? -3.635 -9.498 13.920 1.00 91.94 107 ASP A N 1
ATOM 852 C CA . ASP A 1 107 ? -4.954 -10.142 13.982 1.00 91.94 107 ASP A CA 1
ATOM 853 C C . ASP A 1 107 ? -5.062 -11.039 15.219 1.00 91.94 107 ASP A C 1
ATOM 855 O O . ASP A 1 107 ? -5.046 -12.265 15.136 1.00 91.94 107 ASP A O 1
ATOM 859 N N . GLY A 1 108 ? -5.095 -10.438 16.408 1.00 88.56 108 GLY A N 1
ATOM 860 C CA . GLY A 1 108 ? -5.164 -11.187 17.666 1.00 88.56 108 GLY A CA 1
ATOM 861 C C . GLY A 1 108 ? -3.972 -12.133 17.891 1.00 88.56 108 GLY A C 1
ATOM 862 O O . GLY A 1 108 ? -2.839 -11.850 17.484 1.00 88.56 108 GLY A O 1
ATOM 863 N N . VAL A 1 109 ? -4.236 -13.255 18.561 1.00 91.31 109 VAL A N 1
ATOM 864 C CA . VAL A 1 109 ? -3.251 -14.292 18.911 1.00 91.31 109 VAL A CA 1
ATOM 865 C C . VAL A 1 109 ? -3.639 -15.636 18.297 1.00 91.31 109 VAL A C 1
ATOM 867 O O . VAL A 1 109 ? -4.812 -15.873 18.014 1.00 91.31 109 VAL A O 1
ATOM 870 N N . ASP A 1 110 ? -2.650 -16.485 18.041 1.00 90.94 110 ASP A N 1
ATOM 871 C CA . ASP A 1 110 ? -2.846 -17.857 17.582 1.00 90.94 110 ASP A CA 1
ATOM 872 C C . ASP A 1 110 ? -3.121 -18.826 18.745 1.00 90.94 110 ASP A C 1
ATOM 874 O O . ASP A 1 110 ? -3.163 -18.440 19.916 1.00 90.94 110 ASP A O 1
ATOM 878 N N . GLU A 1 111 ? -3.309 -20.102 18.408 1.00 92.50 111 GLU A N 1
ATOM 879 C CA . GLU A 1 111 ? -3.591 -21.191 19.354 1.00 92.50 111 GLU A CA 1
ATOM 880 C C . GLU A 1 111 ? -2.484 -21.384 20.405 1.00 92.50 111 GLU A C 1
ATOM 882 O O . GLU A 1 111 ? -2.749 -21.888 21.493 1.00 92.50 111 GLU A O 1
ATOM 887 N N . ASN A 1 112 ? -1.260 -20.931 20.119 1.00 92.44 112 ASN A N 1
ATOM 888 C CA . ASN A 1 112 ? -0.119 -20.998 21.031 1.00 92.44 112 ASN A CA 1
ATOM 889 C C . ASN A 1 112 ? 0.044 -19.707 21.856 1.00 92.44 112 ASN A C 1
ATOM 891 O O . ASN A 1 112 ? 1.063 -19.520 22.523 1.00 92.44 112 ASN A O 1
ATOM 895 N N . GLY A 1 113 ? -0.923 -18.785 21.786 1.00 91.44 113 GLY A N 1
ATOM 896 C CA . GLY A 1 113 ? -0.875 -17.486 22.455 1.00 91.44 113 GLY A CA 1
ATOM 897 C C . GLY A 1 113 ? 0.091 -16.487 21.811 1.00 91.44 113 GLY A C 1
ATOM 898 O O . GLY A 1 113 ? 0.383 -15.449 22.407 1.00 91.44 113 GLY A O 1
ATOM 899 N N . LYS A 1 114 ? 0.598 -16.758 20.602 1.00 91.38 114 LYS A N 1
ATOM 900 C CA . LYS A 1 114 ? 1.527 -15.871 19.895 1.00 91.38 114 LYS A CA 1
ATOM 901 C C . LYS A 1 114 ? 0.764 -14.895 19.005 1.00 91.38 114 LYS A C 1
ATOM 903 O O . LYS A 1 114 ? -0.156 -15.258 18.281 1.00 91.38 114 LYS A O 1
ATOM 908 N N . THR A 1 115 ? 1.169 -13.629 19.017 1.00 91.44 115 THR A N 1
ATOM 909 C CA . THR A 1 115 ? 0.560 -12.590 18.175 1.00 91.44 115 THR A CA 1
ATOM 910 C C . THR A 1 115 ? 0.692 -12.914 16.689 1.00 91.44 115 THR A C 1
ATOM 912 O O . THR A 1 115 ? 1.800 -13.122 16.182 1.00 91.44 115 THR A O 1
ATOM 915 N N . ARG A 1 116 ? -0.427 -12.852 15.961 1.00 91.56 116 ARG A N 1
ATOM 916 C CA . ARG A 1 116 ? -0.447 -12.981 14.500 1.00 91.56 116 ARG A CA 1
ATOM 917 C C . ARG A 1 116 ? -0.076 -11.642 13.863 1.00 91.56 116 ARG A C 1
ATOM 919 O O . ARG A 1 116 ? -0.931 -10.801 13.591 1.00 91.56 116 ARG A O 1
ATOM 926 N N . ASN A 1 117 ? 1.226 -11.418 13.693 1.00 92.00 117 ASN A N 1
ATOM 927 C CA . ASN A 1 117 ? 1.766 -10.209 13.064 1.00 92.00 117 ASN A CA 1
ATOM 928 C C . ASN A 1 117 ? 1.531 -10.219 11.548 1.00 92.00 117 ASN A C 1
ATOM 930 O O . ASN A 1 117 ? 1.605 -11.271 10.920 1.00 92.00 117 ASN A O 1
ATOM 934 N N . PHE A 1 118 ? 1.291 -9.040 10.969 1.00 91.25 118 PHE A N 1
ATOM 935 C CA . PHE A 1 118 ? 0.994 -8.835 9.542 1.00 91.25 118 PHE A CA 1
ATOM 936 C C . PHE A 1 118 ? -0.225 -9.613 9.025 1.00 91.25 118 PHE A C 1
ATOM 938 O O . PHE A 1 118 ? -0.383 -9.802 7.822 1.00 91.25 118 PHE A O 1
ATOM 945 N N . ALA A 1 119 ? -1.096 -10.047 9.934 1.00 91.88 119 ALA A N 1
ATOM 946 C CA . ALA A 1 119 ? -2.267 -10.855 9.622 1.00 91.88 119 ALA A CA 1
ATOM 947 C C . ALA A 1 119 ? -3.567 -10.042 9.621 1.00 91.88 119 ALA A C 1
ATOM 949 O O . ALA A 1 119 ? -4.626 -10.604 9.350 1.00 91.88 119 ALA A O 1
ATOM 950 N N . HIS A 1 120 ? -3.509 -8.735 9.918 1.00 94.12 120 HIS A N 1
ATOM 951 C CA . HIS A 1 120 ? -4.716 -7.915 9.982 1.00 94.12 120 HIS A CA 1
ATOM 952 C C . HIS A 1 120 ? -5.498 -7.983 8.651 1.00 94.12 120 HIS A C 1
ATOM 954 O O . HIS A 1 120 ? -4.902 -7.756 7.590 1.00 94.12 120 HIS A O 1
ATOM 960 N N . PRO A 1 121 ? -6.824 -8.239 8.668 1.00 94.00 121 PRO A N 1
ATOM 961 C CA . PRO A 1 121 ? -7.626 -8.417 7.453 1.00 94.00 121 PRO A CA 1
ATOM 962 C C . PRO A 1 121 ? -7.513 -7.273 6.437 1.00 94.00 121 PRO A C 1
ATOM 964 O O . PRO A 1 121 ? -7.547 -7.517 5.232 1.00 94.00 121 PRO A O 1
ATOM 967 N N . ALA A 1 122 ? -7.291 -6.039 6.903 1.00 94.56 122 ALA A N 1
ATOM 968 C CA . ALA A 1 122 ? -7.057 -4.891 6.027 1.00 94.56 122 ALA A CA 1
ATOM 969 C C . ALA A 1 122 ? -5.841 -5.076 5.104 1.00 94.56 122 ALA A C 1
ATOM 971 O O . ALA A 1 122 ? -5.906 -4.701 3.939 1.00 94.56 122 ALA A O 1
ATOM 972 N N . LEU A 1 123 ? -4.744 -5.672 5.588 1.00 94.50 123 LEU A N 1
ATOM 973 C CA . LEU A 1 123 ? -3.543 -5.901 4.774 1.00 94.50 123 LEU A CA 1
ATOM 974 C C . LEU A 1 123 ? -3.827 -6.889 3.644 1.00 94.50 123 LEU A C 1
ATOM 976 O O . LEU A 1 123 ? -3.403 -6.674 2.506 1.00 94.50 123 LEU A O 1
ATOM 980 N N . LYS A 1 124 ? -4.581 -7.951 3.950 1.00 93.19 124 LYS A N 1
ATOM 981 C CA . LYS A 1 124 ? -5.029 -8.932 2.960 1.00 93.19 124 LYS A CA 1
ATOM 982 C C . LYS A 1 124 ? -5.933 -8.279 1.915 1.00 93.19 124 LYS A C 1
ATOM 984 O O . LYS A 1 124 ? -5.727 -8.495 0.724 1.00 93.19 124 LYS A O 1
ATOM 989 N N . ASP A 1 125 ? -6.892 -7.464 2.347 1.00 95.19 125 ASP A N 1
ATOM 990 C CA . ASP A 1 125 ? -7.830 -6.784 1.451 1.00 95.19 125 ASP A CA 1
ATOM 991 C C . ASP A 1 125 ? -7.119 -5.811 0.498 1.00 95.19 125 ASP A C 1
ATOM 993 O O . ASP A 1 125 ? -7.290 -5.921 -0.715 1.00 95.19 125 ASP A O 1
ATOM 997 N N . VAL A 1 126 ? -6.234 -4.939 1.006 1.00 94.75 126 VAL A N 1
ATOM 998 C CA . VAL A 1 126 ? -5.435 -4.035 0.153 1.00 94.75 126 VAL A CA 1
ATOM 999 C C . VAL A 1 126 ? -4.561 -4.825 -0.814 1.00 94.75 126 VAL A C 1
ATOM 1001 O O . VAL A 1 126 ? -4.505 -4.492 -1.994 1.00 94.75 126 VAL A O 1
ATOM 1004 N N . THR A 1 127 ? -3.913 -5.891 -0.340 1.00 92.94 127 THR A N 1
ATOM 1005 C CA . THR A 1 127 ? -3.059 -6.746 -1.174 1.00 92.94 127 THR A CA 1
ATOM 1006 C C . THR A 1 127 ? -3.830 -7.319 -2.362 1.00 92.94 127 THR A C 1
ATOM 1008 O O . THR A 1 127 ? -3.376 -7.216 -3.502 1.00 92.94 127 THR A O 1
ATOM 1011 N N . ILE A 1 128 ? -5.008 -7.897 -2.112 1.00 92.50 128 ILE A N 1
ATOM 1012 C CA . ILE A 1 128 ? -5.849 -8.494 -3.156 1.00 92.50 128 ILE A CA 1
ATOM 1013 C C . ILE A 1 128 ? -6.371 -7.413 -4.106 1.00 92.50 128 ILE A C 1
ATOM 1015 O O . ILE A 1 128 ? -6.265 -7.557 -5.329 1.00 92.50 128 ILE A O 1
ATOM 1019 N N . LYS A 1 129 ? -6.895 -6.311 -3.559 1.00 92.88 129 LYS A N 1
ATOM 1020 C CA . LYS A 1 129 ? -7.408 -5.182 -4.344 1.00 92.88 129 LYS A CA 1
ATOM 1021 C C . LYS A 1 129 ? -6.344 -4.580 -5.244 1.00 92.88 129 LYS A C 1
ATOM 1023 O O . LYS A 1 129 ? -6.636 -4.256 -6.383 1.00 92.88 129 LYS A O 1
ATOM 1028 N N . PHE A 1 130 ? -5.120 -4.432 -4.756 1.00 93.25 130 PHE A N 1
ATOM 1029 C CA . PHE A 1 130 ? -4.091 -3.713 -5.488 1.00 93.25 130 PHE A CA 1
ATOM 1030 C C . PHE A 1 130 ? -3.304 -4.611 -6.451 1.00 93.25 130 PHE A C 1
ATOM 1032 O O . PHE A 1 130 ? -3.194 -4.295 -7.634 1.00 93.25 130 PHE A O 1
ATOM 1039 N N . PHE A 1 131 ? -2.794 -5.753 -5.981 1.00 92.12 131 PHE A N 1
ATOM 1040 C CA . PHE A 1 131 ? -1.899 -6.593 -6.785 1.00 92.12 131 PHE A CA 1
ATOM 1041 C C . PHE A 1 131 ? -2.613 -7.641 -7.643 1.00 92.12 131 PHE A C 1
ATOM 1043 O O . PHE A 1 131 ? -2.060 -8.033 -8.670 1.00 92.12 131 PHE A O 1
ATOM 1050 N N . TYR A 1 132 ? -3.810 -8.094 -7.254 1.00 91.06 132 TYR A N 1
ATOM 1051 C CA . TYR A 1 132 ? -4.484 -9.223 -7.915 1.00 91.06 132 TYR A CA 1
ATOM 1052 C C . TYR A 1 132 ? -5.703 -8.823 -8.747 1.00 91.06 132 TYR A C 1
ATOM 1054 O O . TYR A 1 132 ? -5.957 -9.443 -9.775 1.00 91.06 132 TYR A O 1
ATOM 1062 N N . THR A 1 133 ? -6.467 -7.823 -8.304 1.00 90.31 133 THR A N 1
ATOM 1063 C CA . THR A 1 133 ? -7.769 -7.473 -8.913 1.00 90.31 133 THR A CA 1
ATOM 1064 C C . THR A 1 133 ? -7.862 -6.032 -9.418 1.00 90.31 133 THR A C 1
ATOM 1066 O O . THR A 1 133 ? -8.791 -5.704 -10.150 1.00 90.31 133 THR A O 1
ATOM 1069 N N . GLY A 1 134 ? -6.918 -5.172 -9.034 1.00 83.69 134 GLY A N 1
ATOM 1070 C CA . GLY A 1 134 ? -6.909 -3.753 -9.380 1.00 83.69 134 GLY A CA 1
ATOM 1071 C C . GLY A 1 134 ? -6.361 -3.462 -10.773 1.00 83.69 134 GLY A C 1
ATOM 1072 O O . GLY A 1 134 ? -5.985 -4.357 -11.525 1.00 83.69 134 GLY A O 1
ATOM 1073 N N . SER A 1 135 ? -6.255 -2.175 -11.096 1.00 79.38 135 SER A N 1
ATOM 1074 C CA . SER A 1 135 ? -5.789 -1.687 -12.401 1.00 79.38 135 SER A CA 1
ATOM 1075 C C . SER A 1 135 ? -4.393 -2.186 -12.784 1.00 79.38 135 SER A C 1
ATOM 1077 O O . SER A 1 135 ? -4.174 -2.493 -13.950 1.00 79.38 135 SER A O 1
ATOM 1079 N N . TYR A 1 136 ? -3.478 -2.341 -11.823 1.00 79.19 136 TYR A N 1
ATOM 1080 C CA . TYR A 1 136 ? -2.121 -2.827 -12.092 1.00 79.19 136 TYR A CA 1
ATOM 1081 C C . TYR A 1 136 ? -2.013 -4.357 -12.188 1.00 79.19 136 TYR A C 1
ATOM 1083 O O . TYR A 1 136 ? -1.132 -4.822 -12.902 1.00 79.19 136 TYR A O 1
ATOM 1091 N N . HIS A 1 137 ? -2.868 -5.120 -11.480 1.00 82.44 137 HIS A N 1
ATOM 1092 C CA . HIS A 1 137 ? -2.997 -6.598 -11.508 1.00 82.44 137 HIS A CA 1
ATOM 1093 C C . HIS A 1 137 ? -1.693 -7.397 -11.745 1.00 82.44 137 HIS A C 1
ATOM 1095 O O . HIS A 1 137 ? -1.689 -8.454 -12.382 1.00 82.44 137 HIS A O 1
ATOM 1101 N N . ILE A 1 138 ? -0.563 -6.914 -11.216 1.00 87.44 138 ILE A N 1
ATOM 1102 C CA . ILE A 1 138 ? 0.769 -7.414 -11.578 1.00 87.44 138 ILE A CA 1
ATOM 1103 C C . ILE A 1 138 ? 0.992 -8.866 -11.153 1.00 87.44 138 ILE A C 1
ATOM 1105 O O . ILE A 1 138 ? 1.820 -9.557 -11.741 1.00 87.44 138 ILE A O 1
ATOM 1109 N N . ALA A 1 139 ? 0.220 -9.362 -10.184 1.00 87.75 139 ALA A N 1
ATOM 1110 C CA . ALA A 1 139 ? 0.267 -10.759 -9.778 1.00 87.75 139 ALA A CA 1
ATOM 1111 C C . ALA A 1 139 ? -0.130 -11.721 -10.912 1.00 87.75 139 ALA A C 1
ATOM 1113 O O . ALA A 1 139 ? 0.395 -12.829 -10.976 1.00 87.75 139 ALA A O 1
ATOM 1114 N N . GLN A 1 140 ? -1.005 -11.296 -11.833 1.00 86.31 140 GLN A N 1
ATOM 1115 C CA . GLN A 1 140 ? -1.367 -12.089 -13.013 1.00 86.31 140 GLN A CA 1
ATOM 1116 C C . GLN A 1 140 ? -0.266 -12.075 -14.079 1.00 86.31 140 GLN A C 1
ATOM 1118 O O . GLN A 1 140 ? -0.096 -13.047 -14.807 1.00 86.31 140 GLN A O 1
ATOM 1123 N N . GLN A 1 141 ? 0.492 -10.980 -14.165 1.00 87.44 141 GLN A N 1
ATOM 1124 C CA . GLN A 1 141 ? 1.584 -10.827 -15.131 1.00 87.44 141 GLN A CA 1
ATOM 1125 C C . GLN A 1 141 ? 2.876 -11.500 -14.653 1.00 87.44 141 GLN A C 1
ATOM 1127 O O . GLN A 1 141 ? 3.691 -11.939 -15.459 1.00 87.44 141 GLN A O 1
ATOM 1132 N N . ARG A 1 142 ? 3.071 -11.565 -13.333 1.00 87.50 142 ARG A N 1
ATOM 1133 C CA . ARG A 1 142 ? 4.257 -12.110 -12.664 1.00 87.50 142 ARG A CA 1
ATOM 1134 C C . ARG A 1 142 ? 3.875 -13.234 -11.719 1.00 87.50 142 ARG A C 1
ATOM 1136 O O . ARG A 1 142 ? 4.178 -13.198 -10.524 1.00 87.50 142 ARG A O 1
ATOM 1143 N N . THR A 1 143 ? 3.198 -14.244 -12.262 1.00 87.25 143 THR A N 1
ATOM 1144 C CA . THR A 1 143 ? 2.822 -15.432 -11.492 1.00 87.25 143 THR A CA 1
ATOM 1145 C C . THR A 1 143 ? 4.054 -16.105 -10.898 1.00 87.25 143 THR A C 1
ATOM 1147 O O . THR A 1 143 ? 3.995 -16.548 -9.766 1.00 87.25 143 THR A O 1
ATOM 1150 N N . ASP A 1 144 ? 5.200 -16.085 -11.582 1.00 89.44 144 ASP A N 1
ATOM 1151 C CA . ASP A 1 144 ? 6.487 -16.573 -11.065 1.00 89.44 144 ASP A CA 1
ATOM 1152 C C . ASP A 1 144 ? 6.877 -15.973 -9.701 1.00 89.44 144 ASP A C 1
ATOM 1154 O O . ASP A 1 144 ? 7.474 -16.658 -8.873 1.00 89.44 144 ASP A O 1
ATOM 1158 N N . ILE A 1 145 ? 6.502 -14.715 -9.448 1.00 86.62 145 ILE A N 1
ATOM 1159 C CA . ILE A 1 145 ? 6.772 -14.007 -8.192 1.00 86.62 145 ILE A CA 1
ATOM 1160 C C . ILE A 1 145 ? 5.613 -14.155 -7.198 1.00 86.62 145 ILE A C 1
ATOM 1162 O O . ILE A 1 145 ? 5.848 -14.345 -6.007 1.00 86.62 145 ILE A O 1
ATOM 1166 N N . PHE A 1 146 ? 4.367 -14.038 -7.664 1.00 88.50 146 PHE A N 1
ATOM 1167 C CA . PHE A 1 146 ? 3.181 -13.926 -6.803 1.00 88.50 146 PHE A CA 1
ATOM 1168 C C . PHE A 1 146 ? 2.441 -15.253 -6.568 1.00 88.50 146 PHE A C 1
ATOM 1170 O O . PHE A 1 146 ? 1.435 -15.263 -5.866 1.00 88.50 146 PHE A O 1
ATOM 1177 N N . TRP A 1 147 ? 2.914 -16.371 -7.130 1.00 79.44 147 TRP A N 1
ATOM 1178 C CA . TRP A 1 147 ? 2.188 -17.647 -7.122 1.00 79.44 147 TRP A CA 1
ATOM 1179 C C . TRP A 1 147 ? 1.833 -18.155 -5.725 1.00 79.44 147 TRP A C 1
ATOM 1181 O O . TRP A 1 147 ? 0.701 -18.562 -5.482 1.00 79.44 147 TRP A O 1
ATOM 1191 N N . SER A 1 148 ? 2.812 -18.184 -4.818 1.00 81.81 148 SER A N 1
ATOM 1192 C CA . SER A 1 148 ? 2.625 -18.801 -3.500 1.00 81.81 148 SER A CA 1
ATOM 1193 C C . SER A 1 148 ? 2.323 -17.775 -2.413 1.00 81.81 148 SER A C 1
ATOM 1195 O O . SER A 1 148 ? 1.456 -18.006 -1.575 1.00 81.81 148 SER A O 1
ATOM 1197 N N . HIS A 1 149 ? 3.031 -16.644 -2.421 1.00 83.94 149 HIS A N 1
ATOM 1198 C CA . HIS A 1 149 ? 2.936 -15.610 -1.398 1.00 83.94 149 HIS A CA 1
ATOM 1199 C C . HIS A 1 149 ? 3.286 -14.247 -2.000 1.00 83.94 149 HIS A C 1
ATOM 1201 O O . HIS A 1 149 ? 4.034 -14.154 -2.972 1.00 83.94 149 HIS A O 1
ATOM 1207 N N . ILE A 1 150 ? 2.777 -13.175 -1.393 1.00 88.81 150 ILE A N 1
ATOM 1208 C CA . ILE A 1 150 ? 3.201 -11.815 -1.732 1.00 88.81 150 ILE A CA 1
ATOM 1209 C C . ILE A 1 150 ? 4.670 -11.600 -1.317 1.00 88.81 150 ILE A C 1
ATOM 1211 O O . ILE A 1 150 ? 5.041 -11.982 -0.204 1.00 88.81 150 ILE A O 1
ATOM 1215 N N . PRO A 1 151 ? 5.513 -10.958 -2.149 1.00 91.56 151 PRO A N 1
ATOM 1216 C CA . PRO A 1 151 ?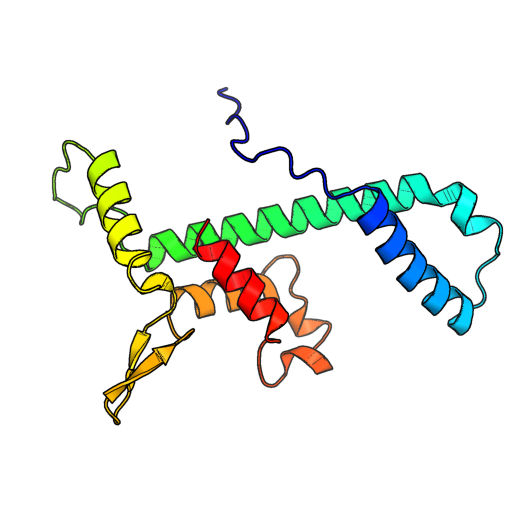 6.868 -10.599 -1.744 1.00 91.56 151 PRO A CA 1
ATOM 1217 C C . PRO A 1 151 ? 6.893 -9.721 -0.490 1.00 91.56 151 PRO A C 1
ATOM 1219 O O . PRO A 1 151 ? 6.075 -8.812 -0.336 1.00 91.56 151 PRO A O 1
ATOM 1222 N N . ASN A 1 152 ? 7.893 -9.923 0.374 1.00 90.31 152 ASN A N 1
ATOM 1223 C CA . ASN A 1 152 ? 8.045 -9.147 1.612 1.00 90.31 152 ASN A CA 1
ATOM 1224 C C . ASN A 1 152 ? 8.126 -7.634 1.356 1.00 90.31 152 ASN A C 1
ATOM 1226 O O . ASN A 1 152 ? 7.579 -6.848 2.124 1.00 90.31 152 ASN A O 1
ATOM 1230 N N . THR A 1 153 ? 8.764 -7.213 0.262 1.00 89.06 153 THR A N 1
ATOM 1231 C CA . THR A 1 153 ? 8.829 -5.801 -0.143 1.00 89.06 153 THR A CA 1
ATOM 1232 C C . THR A 1 153 ? 7.441 -5.236 -0.437 1.00 89.06 153 THR A C 1
ATOM 1234 O O . THR A 1 153 ? 7.092 -4.173 0.068 1.00 89.06 153 THR A O 1
ATOM 1237 N N . CYS A 1 154 ? 6.611 -5.971 -1.178 1.00 90.81 154 CYS A N 1
ATOM 1238 C CA . CYS A 1 154 ? 5.226 -5.598 -1.444 1.00 90.81 154 CYS A CA 1
ATOM 1239 C C . CYS A 1 154 ? 4.400 -5.546 -0.150 1.00 90.81 154 CYS A C 1
ATOM 1241 O O . CYS A 1 154 ? 3.638 -4.601 0.039 1.00 90.81 154 CYS A O 1
ATOM 1243 N N . LEU A 1 155 ? 4.591 -6.500 0.768 1.00 90.94 155 LEU A N 1
ATOM 1244 C CA . LEU A 1 155 ? 3.929 -6.488 2.076 1.00 90.94 155 LEU A CA 1
ATOM 1245 C C . LEU A 1 155 ? 4.297 -5.238 2.888 1.00 90.94 155 LEU A C 1
ATOM 1247 O O . LEU A 1 155 ? 3.410 -4.581 3.426 1.00 90.94 155 LEU A O 1
ATOM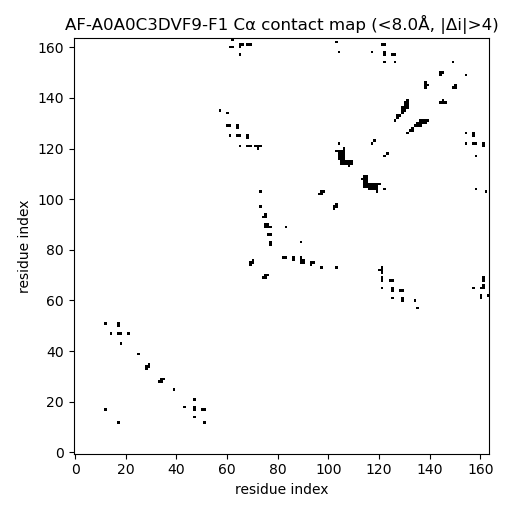 1251 N N . VAL A 1 156 ? 5.580 -4.865 2.938 1.00 91.31 156 VAL A N 1
ATOM 1252 C CA . VAL A 1 156 ? 6.040 -3.642 3.620 1.00 91.31 156 VAL A CA 1
ATOM 1253 C C . VAL A 1 156 ? 5.381 -2.401 3.021 1.00 91.31 156 VAL A C 1
ATOM 1255 O O . VAL A 1 156 ? 4.886 -1.558 3.769 1.00 91.31 156 VAL A O 1
ATOM 1258 N N . VAL A 1 157 ? 5.292 -2.312 1.690 1.00 91.31 157 VAL A N 1
ATOM 1259 C CA . VAL A 1 157 ? 4.554 -1.230 1.024 1.00 91.31 157 VAL A CA 1
ATOM 1260 C C . VAL A 1 157 ? 3.092 -1.208 1.493 1.00 91.31 157 VAL A C 1
ATOM 1262 O O . VAL A 1 157 ? 2.611 -0.145 1.888 1.00 91.31 157 VAL A O 1
ATOM 1265 N N . MET A 1 158 ? 2.391 -2.348 1.529 1.00 92.19 158 MET A N 1
ATOM 1266 C CA . MET A 1 158 ? 0.993 -2.390 1.991 1.00 92.19 158 MET A CA 1
ATOM 1267 C C . MET A 1 158 ? 0.854 -1.930 3.444 1.00 92.19 158 MET A C 1
ATOM 1269 O O . MET A 1 158 ? -0.025 -1.123 3.742 1.00 92.19 158 MET A O 1
ATOM 1273 N N . CYS A 1 159 ? 1.752 -2.371 4.328 1.00 91.50 159 CYS A N 1
ATOM 1274 C CA . CYS A 1 159 ? 1.808 -1.926 5.721 1.00 91.50 159 CYS A CA 1
ATOM 1275 C C . CYS A 1 159 ? 1.939 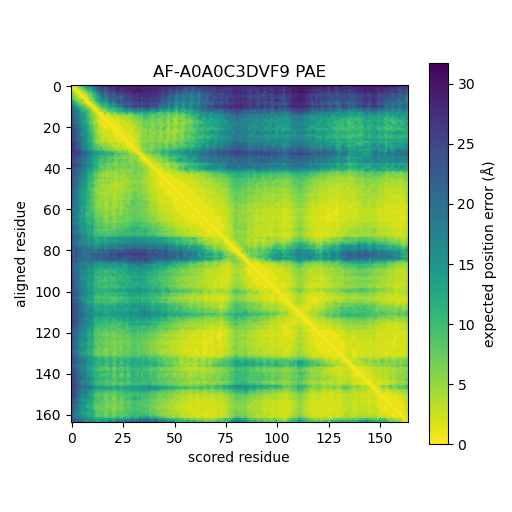-0.404 5.823 1.00 91.50 159 CYS A C 1
ATOM 1277 O O . CYS A 1 159 ? 1.229 0.229 6.600 1.00 91.50 159 CYS A O 1
ATOM 1279 N N . THR A 1 160 ? 2.810 0.201 5.011 1.00 90.38 160 THR A N 1
ATOM 1280 C CA . THR A 1 160 ? 2.964 1.662 4.996 1.00 90.38 160 THR A CA 1
ATOM 1281 C C . THR A 1 160 ? 1.773 2.390 4.382 1.00 90.38 160 THR A C 1
ATOM 1283 O O . THR A 1 160 ? 1.502 3.523 4.770 1.00 90.38 160 THR A O 1
ATOM 1286 N N . ALA A 1 161 ? 1.054 1.760 3.451 1.00 91.00 161 ALA A N 1
ATOM 1287 C CA . ALA A 1 161 ? -0.109 2.353 2.806 1.00 91.00 161 ALA A CA 1
ATOM 1288 C C . ALA A 1 161 ? -1.328 2.383 3.737 1.00 91.00 161 ALA A C 1
ATOM 1290 O O . ALA A 1 161 ? -2.019 3.392 3.785 1.00 91.00 161 ALA A O 1
ATOM 1291 N N . VAL A 1 162 ? -1.574 1.319 4.513 1.00 88.31 162 VAL A N 1
ATOM 1292 C CA . VAL A 1 162 ? -2.698 1.280 5.474 1.00 88.31 162 VAL A CA 1
ATOM 1293 C C . VAL A 1 162 ? -2.489 2.165 6.700 1.00 88.31 162 VAL A C 1
ATOM 1295 O O . VAL A 1 162 ? -3.447 2.486 7.394 1.00 88.31 162 VAL A O 1
ATOM 1298 N N . LEU A 1 163 ? -1.241 2.533 6.980 1.00 80.75 163 LEU A N 1
ATOM 1299 C CA . LEU A 1 163 ? -0.878 3.450 8.055 1.00 80.75 163 LEU A CA 1
ATOM 1300 C C . LEU A 1 163 ? -1.221 4.916 7.723 1.00 80.75 163 LEU A C 1
ATOM 1302 O O . LEU A 1 163 ? -1.242 5.754 8.622 1.00 80.75 163 LEU A O 1
ATOM 1306 N N . ARG A 1 164 ? -1.410 5.232 6.438 1.00 64.19 164 ARG A N 1
ATOM 1307 C CA . ARG A 1 164 ? -1.313 6.583 5.873 1.00 64.19 164 ARG A CA 1
ATOM 1308 C C . ARG A 1 164 ? -2.627 7.180 5.388 1.00 64.19 164 ARG A C 1
ATOM 1310 O O . ARG A 1 164 ? -3.556 6.426 5.033 1.00 64.19 164 ARG A O 1
#

Organism: NCBI:txid1036808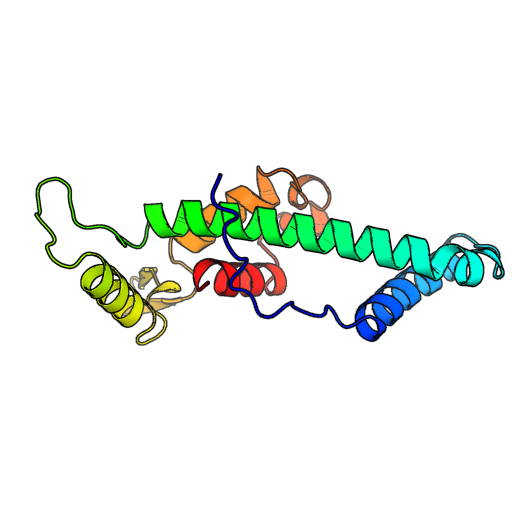

InterPro domains:
  IPR045341 Domain of unknown function DUF6532 [PF20149] (6-162)

Solvent-accessible surface area (backbone atoms only — not comparable to full-atom values): 9557 Å² total; per-residue (Å²): 136,83,78,76,75,74,85,63,75,80,76,71,70,51,66,64,60,52,49,52,55,49,48,53,52,47,54,57,43,34,76,73,70,68,62,64,81,69,56,52,79,76,41,44,67,61,52,50,50,53,51,51,53,49,52,51,48,52,52,51,53,45,44,52,39,18,53,58,26,39,61,70,64,62,62,61,59,77,59,90,91,55,87,62,97,52,60,64,60,50,34,51,50,49,49,50,55,30,58,48,91,47,44,68,36,34,48,62,56,47,98,84,70,46,70,32,69,78,52,14,66,40,55,55,49,28,47,44,45,41,37,59,69,31,97,72,24,47,37,74,79,37,40,94,65,41,67,89,48,78,49,69,68,59,50,52,52,48,57,58,36,59,75,101

Radius of gyration: 20.49 Å; Cα contacts (8 Å, |Δi|>4): 126; chains: 1; bounding box: 51×45×52 Å

Foldseek 3Di:
DDDPDPPDPPPPPPLVVLLVVVVVVVVVCCVPPPDDPVVCVVCVVVSSVVVVVVVVVLLVQLLVQLVVLLVVQLCLADDPPDDDVCSPVSNVVSLVVCPVVVVVQWDAADPVRHTRGNPRVSLVRSCCCRCCPHPPVCCVVPVVQPVPHHDPVVSVVSSVSNND

Sequence (164 aa):
MHTLFNPWPKMKIDADLLADSLMTVVVQWTQRAGLDPSYWPEKKNGMMQLLYEDLSTWHSELKKAAISSTHLFYRLKPAPGIECPDCVAFVQNATTALLTQSLFLRDGVDENGKTRNFAHPALKDVTIKFFYTGSYHIAQQRTDIFWSHIPNTCLVVMCTAVLR

Nearest PDB structures (foldseek):
  6xm1-assembly1_B  TM=2.564E-01  e=5.887E+00  Thermochaetoides thermophila
  7xj0-assembly1_D  TM=2.506E-01  e=8.679E+00  Homo sapiens

Secondary structure (DSSP, 8-state):
-------S------HHHHHHHHHHHHHHHHHHH---TTHHHHHHHHHHHHHHHHHHHHHHHHHHHHHHHHHHHS--SPPTT---TTHHHHHHHHHHHHHGGGGGGEEEE-TTS-EEET--HHHHHHHIIIIISSSS-HHHH-HHHHSSS--HHHHHHHHHHHT-

pLDDT: mean 82.19, std 13.9, range [32.94, 95.19]

Mean predicted aligned error: 9.3 Å